Protein AF-A0A7S1WMT3-F1 (afdb_monomer)

Structure (mmCIF, N/CA/C/O backbone):
data_AF-A0A7S1WMT3-F1
#
_entry.id   AF-A0A7S1WMT3-F1
#
loop_
_atom_site.group_PDB
_atom_site.id
_atom_site.type_symbol
_atom_site.label_atom_id
_atom_site.label_alt_id
_atom_site.label_comp_id
_atom_site.label_asym_id
_atom_site.label_entity_id
_atom_site.label_seq_id
_atom_site.pdbx_PDB_ins_code
_atom_site.Cartn_x
_atom_site.Cartn_y
_atom_site.Cartn_z
_atom_site.occupancy
_atom_site.B_iso_or_equiv
_atom_site.auth_seq_id
_atom_site.auth_comp_id
_atom_site.auth_asym_id
_atom_site.auth_atom_id
_atom_site.pdbx_PDB_model_num
ATOM 1 N N . ALA A 1 1 ? 12.844 15.324 2.334 1.00 48.84 1 ALA A N 1
ATOM 2 C CA . ALA A 1 1 ? 12.395 14.690 1.087 1.00 48.84 1 ALA A CA 1
ATOM 3 C C . ALA A 1 1 ? 10.935 15.040 0.929 1.00 48.84 1 ALA A C 1
ATOM 5 O O . ALA A 1 1 ? 10.112 14.554 1.705 1.00 48.84 1 ALA A O 1
ATOM 6 N N . ASP A 1 2 ? 10.661 15.968 0.025 1.00 57.25 2 ASP A N 1
ATOM 7 C CA . ASP A 1 2 ? 9.311 16.337 -0.371 1.00 57.25 2 ASP A CA 1
ATOM 8 C C . ASP A 1 2 ? 8.567 15.085 -0.852 1.00 57.25 2 ASP A C 1
ATOM 10 O O . ASP A 1 2 ? 9.161 14.178 -1.444 1.00 57.25 2 ASP A O 1
ATOM 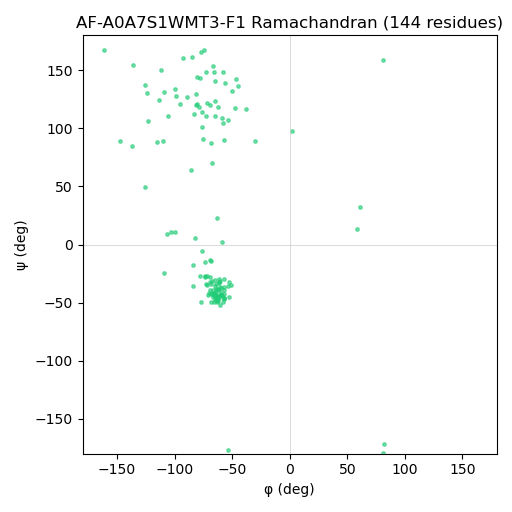14 N N . LYS A 1 3 ? 7.293 14.974 -0.470 1.00 65.31 3 LYS A N 1
ATOM 15 C CA . LYS A 1 3 ? 6.420 13.903 -0.949 1.00 65.31 3 LYS A CA 1
ATOM 16 C C . LYS A 1 3 ? 5.658 14.464 -2.132 1.00 65.31 3 LYS A C 1
ATOM 18 O O . LYS A 1 3 ? 4.947 15.454 -1.960 1.00 65.31 3 LYS A O 1
ATOM 23 N N . GLU A 1 4 ? 5.792 13.841 -3.289 1.00 74.25 4 GLU A N 1
ATOM 24 C CA . GLU A 1 4 ? 4.972 14.204 -4.434 1.00 74.25 4 GLU A CA 1
ATOM 25 C C . GLU A 1 4 ? 3.619 13.505 -4.290 1.00 74.25 4 GLU A C 1
ATOM 27 O O . GLU A 1 4 ? 3.548 12.315 -3.965 1.00 74.25 4 GLU A O 1
ATOM 32 N N . SER A 1 5 ? 2.544 14.281 -4.418 1.00 80.50 5 SER A N 1
ATOM 33 C CA . SER A 1 5 ? 1.178 13.769 -4.321 1.00 80.50 5 SER A CA 1
ATOM 34 C C . SER A 1 5 ? 0.636 13.557 -5.721 1.00 80.50 5 SER A C 1
ATOM 36 O O . SER A 1 5 ? 0.654 14.480 -6.531 1.00 80.50 5 SER A O 1
ATOM 38 N N . PHE A 1 6 ? 0.127 12.365 -5.985 1.00 82.81 6 PHE A N 1
ATOM 39 C CA . PHE A 1 6 ? -0.496 12.016 -7.252 1.00 82.81 6 PHE A CA 1
ATOM 40 C C . PHE A 1 6 ? -1.789 11.240 -7.006 1.00 82.81 6 PHE A C 1
ATOM 42 O O . PHE A 1 6 ? -1.977 10.627 -5.953 1.00 82.81 6 PHE A O 1
ATOM 49 N N . ALA A 1 7 ? -2.704 11.311 -7.968 1.00 86.88 7 ALA A N 1
ATOM 50 C CA . ALA A 1 7 ? -3.928 10.526 -7.957 1.00 86.88 7 ALA A CA 1
ATOM 51 C C . ALA A 1 7 ? -3.661 9.196 -8.660 1.00 86.88 7 ALA A C 1
ATOM 53 O O . ALA A 1 7 ? -3.157 9.195 -9.778 1.00 86.88 7 ALA A O 1
ATOM 54 N N . VAL A 1 8 ? -3.986 8.091 -7.991 1.00 86.94 8 VAL A N 1
ATOM 55 C CA . VAL A 1 8 ? -3.911 6.742 -8.554 1.00 86.94 8 VAL A CA 1
ATOM 56 C C . VAL A 1 8 ? -5.316 6.226 -8.780 1.00 86.94 8 VAL A C 1
ATOM 58 O O . VAL A 1 8 ? -6.142 6.269 -7.865 1.00 86.94 8 VAL A O 1
ATOM 61 N N . ARG A 1 9 ? -5.578 5.692 -9.969 1.00 89.56 9 ARG A N 1
ATOM 62 C CA . ARG A 1 9 ? -6.849 5.038 -10.284 1.00 89.56 9 ARG A CA 1
ATOM 63 C C . ARG A 1 9 ? -6.839 3.597 -9.792 1.00 89.56 9 ARG A C 1
ATOM 65 O O . ARG A 1 9 ? -6.114 2.769 -10.332 1.00 89.56 9 ARG A O 1
ATOM 72 N N . LEU A 1 10 ? -7.654 3.295 -8.790 1.00 87.56 10 LEU A N 1
ATOM 73 C CA . LEU A 1 10 ? -7.767 1.965 -8.189 1.00 87.56 10 LEU A CA 1
ATOM 74 C C . LEU A 1 10 ? -9.125 1.341 -8.490 1.00 87.56 10 LEU A C 1
ATOM 76 O O . LEU A 1 10 ? -10.128 2.043 -8.600 1.00 87.56 10 LEU A O 1
ATOM 80 N N . ALA A 1 11 ? -9.181 0.015 -8.575 1.00 89.12 11 ALA A N 1
ATOM 81 C CA . ALA A 1 11 ? -10.465 -0.677 -8.605 1.00 89.12 11 ALA A CA 1
ATOM 82 C C . ALA A 1 11 ? -11.196 -0.487 -7.255 1.00 89.12 11 ALA A C 1
ATOM 84 O O . ALA A 1 11 ? -10.539 -0.453 -6.210 1.00 89.12 11 ALA A O 1
ATOM 85 N N . PRO A 1 12 ? -12.541 -0.443 -7.218 1.00 89.06 12 PRO A N 1
ATOM 86 C CA . PRO A 1 12 ? -13.302 -0.276 -5.977 1.00 89.06 12 PRO A CA 1
ATOM 87 C C . PRO A 1 12 ? -12.940 -1.296 -4.891 1.00 89.06 12 PRO A C 1
ATOM 89 O O . PRO A 1 12 ? -12.877 -0.962 -3.709 1.00 89.06 12 PRO A O 1
ATOM 92 N N . ALA A 1 13 ? -12.642 -2.539 -5.283 1.00 89.06 13 ALA A N 1
ATOM 93 C CA . ALA A 1 13 ? -12.200 -3.582 -4.360 1.00 89.06 13 ALA A CA 1
ATOM 94 C C . ALA A 1 13 ? -10.823 -3.281 -3.739 1.00 89.06 13 ALA A C 1
ATOM 96 O O . ALA A 1 13 ? -10.654 -3.461 -2.534 1.00 89.06 13 ALA A O 1
ATOM 97 N N . GLU A 1 14 ? -9.874 -2.777 -4.535 1.00 91.38 14 GLU A N 1
ATOM 98 C CA . GLU A 1 14 ? -8.535 -2.369 -4.083 1.00 91.38 14 GLU A CA 1
ATOM 99 C C . GLU A 1 14 ? -8.648 -1.177 -3.114 1.00 91.38 14 GLU A C 1
ATOM 101 O O . GLU A 1 14 ? -8.091 -1.198 -2.015 1.00 91.38 14 GLU A O 1
ATOM 106 N N . ALA A 1 15 ? -9.431 -0.156 -3.483 1.00 90.88 15 ALA A N 1
ATOM 107 C CA . ALA A 1 15 ? -9.652 1.033 -2.661 1.00 90.88 15 ALA A CA 1
ATOM 108 C C . ALA A 1 15 ? -10.365 0.703 -1.339 1.00 90.88 15 ALA A C 1
ATOM 110 O O . ALA A 1 15 ? -9.977 1.206 -0.281 1.00 90.88 15 ALA A O 1
ATOM 111 N N . ARG A 1 16 ? -11.391 -0.160 -1.374 1.00 93.25 16 ARG A N 1
ATOM 112 C CA . ARG A 1 16 ? -12.088 -0.638 -0.172 1.00 93.25 16 ARG A CA 1
ATOM 113 C C . ARG A 1 16 ? -11.145 -1.409 0.745 1.00 93.25 16 ARG A C 1
ATOM 115 O O . ARG A 1 16 ? -11.077 -1.077 1.924 1.00 93.25 16 ARG A O 1
ATOM 122 N N . TRP A 1 17 ? -10.385 -2.361 0.204 1.00 94.12 17 TRP A N 1
ATOM 123 C CA . TRP A 1 17 ? -9.422 -3.131 0.986 1.00 94.12 17 TRP A CA 1
ATOM 124 C C . TRP A 1 17 ? -8.409 -2.211 1.679 1.00 94.12 17 TRP A C 1
ATOM 126 O O . TRP A 1 17 ? -8.227 -2.300 2.888 1.00 94.12 17 TRP A O 1
ATOM 136 N N . LEU A 1 18 ? -7.829 -1.236 0.971 1.00 93.56 18 LEU A N 1
ATOM 137 C CA . LEU A 1 18 ? -6.893 -0.283 1.581 1.00 93.56 18 LEU A CA 1
ATOM 138 C C . LEU A 1 18 ? -7.522 0.552 2.708 1.00 93.56 18 LEU A C 1
ATOM 140 O O . LEU A 1 18 ? -6.836 0.853 3.683 1.00 93.56 18 LEU A O 1
ATOM 144 N N . ARG A 1 19 ? -8.801 0.940 2.594 1.00 93.88 19 ARG A N 1
ATOM 145 C CA . ARG A 1 19 ? -9.525 1.652 3.666 1.00 93.88 19 ARG A CA 1
ATOM 146 C C . ARG A 1 19 ? -9.710 0.767 4.897 1.00 93.88 19 ARG A C 1
ATOM 148 O O . ARG A 1 19 ? -9.489 1.238 6.008 1.00 93.88 19 ARG A O 1
ATOM 155 N N . GLU A 1 20 ? -10.079 -0.497 4.699 1.00 93.06 20 GLU A N 1
ATOM 156 C CA . GLU A 1 20 ? -10.230 -1.480 5.778 1.00 93.06 20 GLU A CA 1
ATOM 157 C C . GLU A 1 20 ? -8.899 -1.710 6.499 1.00 93.06 20 GLU A C 1
ATOM 159 O O . GLU A 1 20 ? -8.847 -1.634 7.723 1.00 93.06 20 GLU A O 1
ATOM 164 N N . GLN A 1 21 ? -7.804 -1.886 5.752 1.00 92.38 21 GLN A N 1
ATOM 165 C CA . GLN A 1 21 ? -6.471 -2.039 6.339 1.00 92.38 21 GLN A CA 1
ATOM 166 C C . GLN A 1 21 ? -5.999 -0.753 7.029 1.00 92.38 21 GLN A C 1
ATOM 168 O O . GLN A 1 21 ? -5.425 -0.804 8.114 1.00 92.38 21 GLN A O 1
ATOM 173 N N . ALA A 1 22 ? -6.274 0.422 6.455 1.00 89.62 22 ALA A N 1
ATOM 174 C CA . ALA A 1 22 ? -5.958 1.686 7.108 1.00 89.62 22 ALA A CA 1
ATOM 175 C C . ALA A 1 22 ? -6.680 1.824 8.455 1.00 89.62 22 ALA A C 1
ATOM 177 O O . ALA A 1 22 ? -6.048 2.198 9.439 1.00 89.62 22 ALA A O 1
ATOM 178 N N . ALA A 1 23 ? -7.964 1.470 8.518 1.00 89.06 23 ALA A N 1
ATOM 179 C CA . ALA A 1 23 ? -8.726 1.486 9.760 1.00 89.06 23 ALA A CA 1
ATOM 180 C C . ALA A 1 23 ? -8.206 0.447 10.768 1.00 89.06 23 ALA A C 1
ATOM 182 O O . ALA A 1 23 ? -7.920 0.805 11.909 1.00 89.06 23 ALA A O 1
ATOM 183 N N . ALA A 1 24 ? -8.018 -0.806 10.338 1.00 87.38 24 ALA A N 1
ATOM 184 C CA . ALA A 1 24 ? -7.579 -1.909 11.197 1.00 87.38 24 ALA A CA 1
ATOM 185 C C . ALA A 1 24 ? -6.193 -1.674 11.821 1.00 87.38 24 ALA A C 1
ATOM 187 O O . ALA A 1 24 ? -5.949 -2.065 12.957 1.00 87.38 24 ALA A O 1
ATOM 188 N N . TYR A 1 25 ? -5.297 -0.995 11.101 1.00 84.62 25 TYR A N 1
ATOM 189 C CA . TYR A 1 25 ? -3.930 -0.714 11.550 1.00 84.62 25 TYR A CA 1
ATOM 190 C C . TYR A 1 25 ? -3.723 0.727 12.046 1.00 84.62 25 TYR A C 1
ATOM 192 O O . TYR A 1 25 ? -2.582 1.157 12.240 1.00 84.62 25 TYR A O 1
ATOM 200 N N . GLY A 1 26 ? -4.802 1.497 12.240 1.00 85.06 26 GLY A N 1
ATOM 201 C CA . GLY A 1 26 ? -4.739 2.867 12.762 1.00 85.06 26 GLY A CA 1
ATOM 202 C C . GLY A 1 26 ? -3.936 3.835 11.883 1.00 85.06 26 GLY A C 1
ATOM 203 O O . GLY A 1 26 ? -3.267 4.742 12.387 1.00 85.06 26 GLY A O 1
ATOM 204 N N . LEU A 1 27 ? -3.946 3.630 10.565 1.00 84.94 27 LEU A N 1
ATOM 205 C CA . LEU A 1 27 ? -3.279 4.501 9.605 1.00 84.94 27 LEU A CA 1
ATOM 206 C C . LEU A 1 27 ? -4.117 5.771 9.363 1.00 84.94 27 LEU A C 1
ATOM 208 O O . LEU A 1 27 ? -5.341 5.702 9.298 1.00 84.94 27 LEU A O 1
ATOM 212 N N . PRO A 1 28 ? -3.475 6.939 9.178 1.00 85.88 28 PRO A N 1
ATOM 213 C CA . PRO A 1 28 ? -4.172 8.216 9.021 1.00 85.88 28 PRO A CA 1
ATOM 214 C C . PRO A 1 28 ? -5.026 8.311 7.752 1.00 85.88 28 PRO A C 1
ATOM 216 O O . PRO A 1 28 ? -6.010 9.045 7.739 1.00 85.88 28 PRO A O 1
ATOM 219 N N . ASP A 1 29 ? -4.635 7.620 6.677 1.00 88.19 29 ASP A N 1
ATOM 220 C CA . ASP A 1 29 ? -5.290 7.703 5.375 1.00 88.19 29 ASP A CA 1
ATOM 221 C C . ASP A 1 29 ? -4.944 6.503 4.472 1.00 88.19 29 ASP A C 1
ATOM 223 O O . ASP A 1 29 ? -4.010 5.735 4.729 1.00 88.19 29 ASP A O 1
ATOM 227 N N . VAL A 1 30 ? -5.698 6.368 3.377 1.00 90.69 30 VAL A N 1
ATOM 228 C CA . VAL A 1 30 ? -5.516 5.328 2.347 1.00 90.69 30 VAL A CA 1
ATOM 229 C C . VAL A 1 30 ? -4.154 5.449 1.658 1.00 90.69 30 VAL A C 1
ATOM 231 O O . VAL A 1 30 ? -3.494 4.443 1.400 1.00 90.69 30 VAL A O 1
ATOM 234 N N . GLY A 1 31 ? -3.679 6.671 1.407 1.00 89.44 31 GLY A N 1
ATOM 235 C CA . GLY A 1 31 ? -2.365 6.911 0.811 1.00 89.44 31 GLY A CA 1
ATOM 236 C C . GLY A 1 31 ? -1.231 6.350 1.673 1.00 89.44 31 GLY A C 1
ATOM 237 O O . GLY A 1 31 ? -0.220 5.867 1.158 1.00 89.44 31 GLY A O 1
ATOM 238 N N . LYS A 1 32 ? -1.402 6.329 2.995 1.00 85.94 32 LYS A N 1
ATOM 239 C CA . LYS A 1 32 ? -0.473 5.691 3.918 1.00 85.94 32 LYS A CA 1
ATOM 240 C C . LYS A 1 32 ? -0.473 4.175 3.778 1.00 85.94 32 LYS A C 1
ATOM 242 O O . LYS A 1 32 ? 0.615 3.601 3.758 1.00 85.94 32 LYS A O 1
ATOM 247 N N . ALA A 1 33 ? -1.642 3.552 3.640 1.00 90.31 33 ALA A N 1
ATOM 248 C CA . ALA A 1 33 ? -1.749 2.119 3.378 1.00 90.31 33 ALA A CA 1
ATOM 249 C C . ALA A 1 33 ? -1.036 1.740 2.067 1.00 90.31 33 ALA A C 1
ATOM 251 O O . ALA A 1 33 ? -0.226 0.812 2.053 1.00 90.31 33 ALA A O 1
ATOM 252 N N . VAL A 1 34 ? -1.208 2.533 1.002 1.00 90.19 34 VAL A N 1
ATOM 253 C CA . VAL A 1 34 ? -0.474 2.341 -0.264 1.00 90.19 34 VAL A CA 1
ATOM 254 C C . VAL A 1 34 ? 1.039 2.414 -0.048 1.00 90.19 34 VAL A C 1
ATOM 256 O O . VAL A 1 34 ? 1.789 1.579 -0.547 1.00 90.19 34 VAL A O 1
ATOM 259 N N . ARG A 1 35 ? 1.526 3.370 0.748 1.00 88.25 35 ARG A N 1
ATOM 260 C CA . ARG A 1 35 ? 2.962 3.472 1.059 1.00 88.25 35 ARG A CA 1
ATOM 261 C C . ARG A 1 35 ? 3.498 2.278 1.839 1.00 88.25 35 ARG A C 1
ATOM 263 O O . ARG A 1 35 ? 4.667 1.942 1.651 1.00 88.25 35 ARG A O 1
ATOM 270 N N . CYS A 1 36 ? 2.693 1.683 2.718 1.00 86.94 36 CYS A N 1
ATOM 271 C CA . CYS A 1 36 ? 3.055 0.442 3.402 1.00 86.94 36 CYS A CA 1
ATOM 272 C C . CYS A 1 36 ? 3.215 -0.689 2.382 1.00 86.94 36 CYS A C 1
ATOM 274 O O . CYS A 1 36 ? 4.255 -1.338 2.383 1.00 86.94 36 CYS A O 1
ATOM 276 N N . CYS A 1 37 ? 2.279 -0.814 1.436 1.00 88.19 37 CYS A N 1
ATOM 277 C CA . CYS A 1 37 ? 2.357 -1.781 0.338 1.00 88.19 37 CYS A CA 1
ATOM 278 C C . CYS A 1 37 ? 3.630 -1.595 -0.507 1.00 88.19 37 CYS A C 1
ATOM 280 O O . CYS A 1 37 ? 4.392 -2.537 -0.712 1.00 88.19 37 CYS A O 1
ATOM 282 N N . VAL A 1 38 ? 3.924 -0.358 -0.930 1.00 86.25 38 VAL A N 1
ATOM 283 C CA . VAL A 1 38 ? 5.142 -0.034 -1.699 1.00 86.25 38 VAL A CA 1
ATOM 284 C C . VAL A 1 38 ? 6.406 -0.373 -0.916 1.00 86.25 38 VAL A C 1
ATOM 286 O O . VAL A 1 38 ? 7.339 -0.954 -1.463 1.00 86.25 38 VAL A O 1
ATOM 289 N N . ASN A 1 39 ? 6.449 -0.042 0.374 1.00 84.81 39 ASN A N 1
ATOM 290 C CA . ASN A 1 39 ? 7.600 -0.360 1.211 1.00 84.81 39 ASN A CA 1
ATOM 291 C C . ASN A 1 39 ? 7.778 -1.863 1.405 1.00 84.81 39 ASN A C 1
ATOM 293 O O . ASN A 1 39 ? 8.908 -2.336 1.331 1.00 84.81 39 ASN A O 1
ATOM 297 N N . PHE A 1 40 ? 6.689 -2.590 1.645 1.00 83.50 40 PHE A N 1
ATOM 298 C CA . PHE A 1 40 ? 6.697 -4.039 1.785 1.00 83.50 40 PHE A CA 1
ATOM 299 C C . PHE A 1 40 ? 7.211 -4.707 0.507 1.00 83.50 40 PHE A C 1
ATOM 301 O O . PHE A 1 40 ? 8.179 -5.465 0.563 1.00 83.50 40 PHE A O 1
ATOM 308 N N . ALA A 1 41 ? 6.637 -4.356 -0.648 1.00 82.56 41 ALA A N 1
ATOM 309 C CA . ALA A 1 41 ? 7.043 -4.895 -1.942 1.00 82.56 41 ALA A CA 1
ATOM 310 C C . ALA A 1 41 ? 8.517 -4.584 -2.253 1.00 82.56 41 ALA A C 1
ATOM 312 O O . ALA A 1 41 ? 9.266 -5.472 -2.658 1.00 82.56 41 ALA A O 1
ATOM 313 N N . ALA A 1 42 ? 8.965 -3.354 -1.981 1.00 78.94 42 ALA A N 1
ATOM 314 C CA . ALA A 1 42 ? 10.362 -2.970 -2.155 1.00 78.94 42 ALA A CA 1
ATOM 315 C C . ALA A 1 42 ? 11.315 -3.724 -1.213 1.00 78.94 42 ALA A C 1
ATOM 317 O O . ALA A 1 42 ? 12.439 -4.034 -1.602 1.00 78.94 42 ALA A O 1
ATOM 318 N N . GLN A 1 43 ? 10.892 -4.017 0.021 1.00 75.69 43 GLN A N 1
ATOM 319 C CA . GLN A 1 43 ? 11.742 -4.635 1.043 1.00 75.69 43 GLN A CA 1
ATOM 320 C C . GLN A 1 43 ? 11.822 -6.149 0.960 1.00 75.69 43 GLN A C 1
ATOM 322 O O . GLN A 1 43 ? 12.885 -6.709 1.223 1.00 75.69 43 GLN A O 1
ATOM 327 N N . ARG A 1 44 ? 10.731 -6.826 0.595 1.00 71.75 44 ARG A N 1
ATOM 328 C CA . ARG A 1 44 ? 10.751 -8.285 0.479 1.00 71.75 44 ARG A CA 1
ATOM 329 C C . ARG A 1 44 ? 11.605 -8.787 -0.676 1.00 71.75 44 ARG A C 1
ATOM 331 O O . ARG A 1 44 ? 11.877 -9.982 -0.735 1.00 71.75 44 ARG A O 1
ATOM 338 N N . GLY A 1 45 ? 11.996 -7.914 -1.607 1.00 58.75 45 GLY A N 1
ATOM 339 C CA . GLY A 1 45 ? 12.643 -8.344 -2.843 1.00 58.75 45 GLY A CA 1
ATOM 340 C C . GLY A 1 45 ? 11.762 -9.303 -3.647 1.00 58.75 45 GLY A C 1
ATOM 341 O O . GLY A 1 45 ? 12.268 -9.944 -4.566 1.00 58.75 45 GLY A O 1
ATOM 342 N N . SER A 1 46 ? 10.465 -9.404 -3.300 1.00 52.34 46 SER A N 1
ATOM 343 C CA . SER A 1 46 ? 9.451 -10.086 -4.090 1.00 52.34 46 SER A CA 1
ATOM 344 C C . SER A 1 46 ? 9.545 -9.469 -5.466 1.00 52.34 46 SER A C 1
ATOM 346 O O . SER A 1 46 ? 9.267 -8.281 -5.626 1.00 52.34 46 SER A O 1
ATOM 348 N N . ALA A 1 47 ? 10.086 -10.256 -6.394 1.00 49.09 47 ALA A N 1
ATOM 349 C CA . ALA A 1 47 ? 10.452 -9.845 -7.732 1.00 49.09 47 ALA A CA 1
ATOM 350 C C . ALA A 1 47 ? 9.403 -8.873 -8.259 1.00 49.09 47 ALA A C 1
ATOM 352 O O . ALA A 1 47 ? 8.236 -9.254 -8.330 1.00 49.09 47 ALA A O 1
ATOM 353 N N . ARG A 1 48 ? 9.842 -7.627 -8.513 1.00 54.16 48 ARG A N 1
ATOM 354 C CA . ARG A 1 48 ? 9.163 -6.573 -9.279 1.00 54.16 48 ARG A CA 1
ATOM 355 C C . ARG A 1 48 ? 7.790 -7.068 -9.741 1.00 54.16 48 ARG A C 1
ATOM 357 O O . ARG A 1 48 ? 7.800 -7.835 -10.709 1.00 54.16 48 ARG A O 1
ATOM 364 N N . PRO A 1 49 ? 6.682 -6.748 -9.033 1.00 54.31 49 PRO A N 1
ATOM 365 C CA . PRO A 1 49 ? 5.391 -7.385 -9.282 1.00 54.31 49 PRO A CA 1
ATOM 366 C C . PRO A 1 49 ? 5.169 -7.359 -10.791 1.00 54.31 49 PRO A C 1
ATOM 368 O O . PRO A 1 49 ? 5.291 -6.274 -11.369 1.00 54.31 49 PRO A O 1
ATOM 371 N N . PRO A 1 50 ? 5.066 -8.539 -11.437 1.00 52.03 50 PRO A N 1
ATOM 372 C CA . PRO A 1 50 ? 5.393 -8.716 -12.846 1.00 52.03 50 PRO A CA 1
ATOM 373 C C . PRO A 1 50 ? 4.528 -7.761 -13.619 1.00 52.03 50 PRO A C 1
ATOM 375 O O . PRO A 1 50 ? 3.345 -8.057 -13.663 1.00 52.03 50 PRO A O 1
ATOM 378 N N . ALA A 1 51 ? 5.105 -6.645 -14.108 1.00 50.28 51 ALA A N 1
ATOM 379 C CA . ALA A 1 51 ? 4.398 -5.431 -14.520 1.00 50.28 51 ALA A CA 1
ATOM 380 C C . ALA A 1 51 ? 3.014 -5.803 -15.018 1.00 50.28 51 ALA A C 1
ATOM 382 O O . ALA A 1 51 ? 2.858 -6.191 -16.181 1.00 50.28 51 ALA A O 1
ATOM 383 N N . LEU A 1 52 ? 2.049 -5.848 -14.091 1.00 51.06 52 LEU A N 1
ATOM 384 C CA . LEU A 1 52 ? 0.751 -6.353 -14.455 1.00 51.06 52 LEU A CA 1
ATOM 385 C C . LEU A 1 52 ? 0.243 -5.153 -15.214 1.00 51.06 52 LEU A C 1
ATOM 387 O O . LEU A 1 52 ? -0.065 -4.120 -14.621 1.00 51.06 52 LEU A O 1
ATOM 391 N N . SER A 1 53 ? 0.289 -5.240 -16.542 1.00 52.19 53 SER A N 1
ATOM 392 C CA . SER A 1 53 ? -0.415 -4.321 -17.415 1.00 52.19 53 SER A CA 1
ATOM 393 C C . SER A 1 53 ? -1.890 -4.618 -17.181 1.00 52.19 53 SER A C 1
ATOM 395 O O . SER A 1 53 ? -2.569 -5.271 -17.968 1.00 52.19 53 SER A O 1
ATOM 397 N N . LEU A 1 54 ? -2.346 -4.249 -15.986 1.00 61.03 54 LEU A N 1
ATOM 398 C CA . LEU A 1 54 ? -3.723 -4.281 -15.593 1.00 61.03 54 LEU A CA 1
ATOM 399 C C . LEU A 1 54 ? -4.304 -3.131 -16.376 1.00 61.03 54 LEU A C 1
ATOM 401 O O . LEU A 1 54 ? -4.000 -1.971 -16.099 1.00 61.03 54 LEU A O 1
ATOM 405 N N . ALA A 1 55 ? -5.132 -3.457 -17.363 1.00 62.06 55 ALA A N 1
ATOM 406 C CA . ALA A 1 55 ? -6.004 -2.460 -17.948 1.00 62.06 55 ALA A CA 1
ATOM 407 C C . ALA A 1 55 ?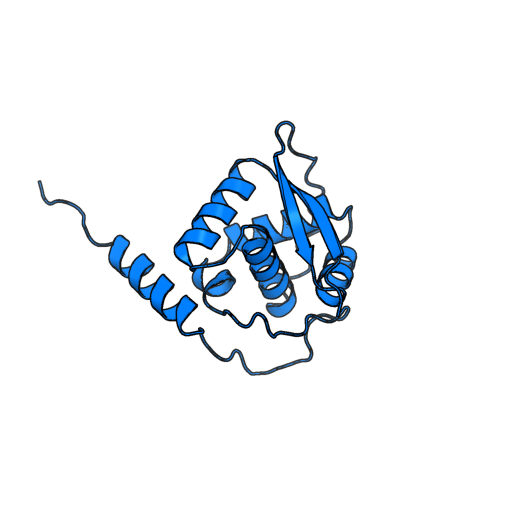 -6.643 -1.657 -16.804 1.00 62.06 55 ALA A C 1
ATOM 409 O O . ALA A 1 55 ? -7.002 -2.224 -15.758 1.00 62.06 55 ALA A O 1
ATOM 410 N N . ALA A 1 56 ? -6.701 -0.333 -16.963 1.00 62.72 56 ALA A N 1
ATOM 411 C CA . ALA A 1 56 ? -7.405 0.517 -16.015 1.00 62.72 56 ALA A CA 1
ATOM 412 C C . ALA A 1 56 ? -8.806 -0.084 -15.794 1.00 62.72 56 ALA A C 1
ATOM 414 O O . ALA A 1 56 ? -9.439 -0.489 -16.774 1.00 62.72 56 ALA A O 1
ATOM 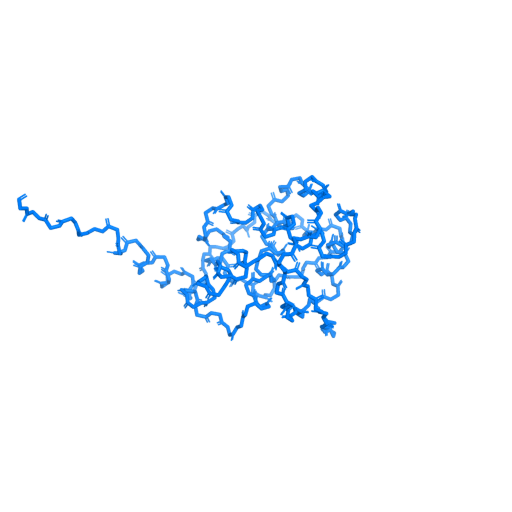415 N N . PRO A 1 57 ? -9.263 -0.229 -14.540 1.00 67.88 57 PRO A N 1
ATOM 416 C CA . PRO A 1 57 ? -10.557 -0.839 -14.303 1.00 67.88 57 PRO A CA 1
ATOM 417 C C . PRO A 1 57 ? -11.632 0.078 -14.903 1.00 67.88 57 PRO A C 1
ATOM 419 O O . PRO A 1 57 ? -11.498 1.303 -14.841 1.00 67.88 57 PRO A O 1
ATOM 422 N N . GLU A 1 58 ? -12.662 -0.505 -15.529 1.00 71.56 58 GLU A N 1
ATOM 423 C CA . GLU A 1 58 ? -13.740 0.279 -16.161 1.00 71.56 58 GLU A CA 1
ATOM 424 C C . GLU A 1 58 ? -14.408 1.215 -15.148 1.00 71.56 58 GLU A C 1
ATOM 426 O O . GLU A 1 58 ? -14.695 2.373 -15.448 1.00 71.56 58 GLU A O 1
ATOM 431 N N . GLU A 1 59 ? -14.546 0.734 -13.913 1.00 79.69 59 GLU A N 1
ATOM 432 C CA . GLU A 1 59 ? -14.907 1.525 -12.747 1.00 79.69 59 GLU A CA 1
ATOM 433 C C . GLU A 1 59 ? -13.653 1.704 -11.891 1.00 79.69 59 GLU A C 1
ATOM 435 O O . GLU A 1 59 ? -13.132 0.741 -11.327 1.00 79.69 59 GLU A O 1
ATOM 440 N N . ALA A 1 60 ? -13.135 2.931 -11.831 1.00 83.19 60 ALA A N 1
ATOM 441 C CA . ALA A 1 60 ? -11.951 3.271 -11.055 1.00 83.19 60 ALA A CA 1
ATOM 442 C C . ALA A 1 60 ? -12.249 4.428 -10.101 1.00 83.19 60 ALA A C 1
ATOM 444 O O . ALA A 1 60 ? -12.868 5.417 -10.494 1.00 83.19 60 ALA A O 1
ATOM 445 N N . GLU A 1 61 ? -11.757 4.323 -8.873 1.00 87.19 61 GLU A N 1
ATOM 446 C CA . GLU A 1 61 ? -11.760 5.400 -7.890 1.00 87.19 61 GLU A CA 1
ATOM 447 C C . GLU A 1 61 ? -10.382 6.065 -7.856 1.00 87.19 61 GLU A C 1
ATOM 449 O O . GLU A 1 61 ? -9.354 5.387 -7.805 1.00 87.19 61 GLU A O 1
ATOM 454 N N . GLU A 1 62 ? -10.348 7.397 -7.864 1.00 87.94 62 GLU A N 1
ATOM 455 C CA . GLU A 1 62 ? -9.106 8.146 -7.684 1.00 87.94 62 GLU A CA 1
ATOM 456 C C . GLU A 1 62 ? -8.751 8.236 -6.201 1.00 87.94 62 GLU A C 1
ATOM 458 O O . GLU A 1 62 ? -9.501 8.770 -5.379 1.00 87.94 62 GLU A O 1
ATOM 463 N N . VAL A 1 63 ? -7.572 7.727 -5.858 1.00 86.56 63 VAL A N 1
ATOM 464 C CA . VAL A 1 63 ? -7.018 7.791 -4.511 1.00 86.56 63 VAL A CA 1
ATOM 465 C C . VAL A 1 63 ? -5.779 8.671 -4.526 1.00 86.56 63 VAL A C 1
ATOM 467 O O . VAL A 1 63 ? -4.831 8.423 -5.266 1.00 86.56 63 VAL A O 1
ATOM 470 N N . ALA A 1 64 ? -5.771 9.698 -3.676 1.00 87.56 64 ALA A N 1
ATOM 471 C CA . ALA A 1 64 ? -4.599 10.539 -3.482 1.00 87.56 64 ALA A CA 1
ATOM 472 C C . ALA A 1 64 ? -3.516 9.771 -2.708 1.00 87.56 64 ALA A C 1
ATOM 474 O O . ALA A 1 64 ? -3.732 9.325 -1.577 1.00 87.56 64 ALA A O 1
ATOM 475 N N . VAL A 1 65 ? -2.335 9.645 -3.308 1.00 85.38 65 VAL A N 1
ATOM 476 C CA . VAL A 1 65 ? -1.175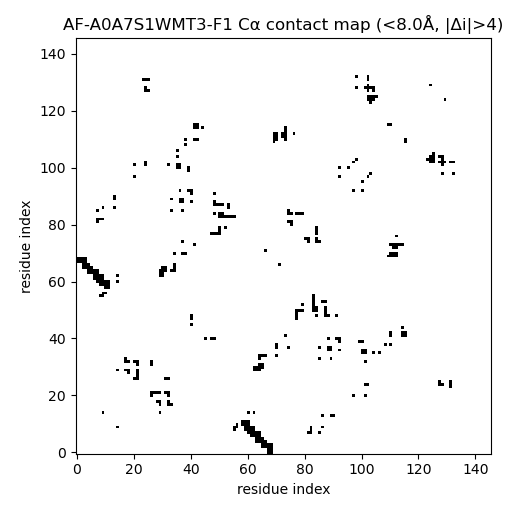 8.969 -2.727 1.00 85.38 65 VAL A CA 1
ATOM 477 C C . VAL A 1 65 ? 0.005 9.932 -2.712 1.00 85.38 65 VAL A C 1
ATOM 479 O O . VAL A 1 65 ? 0.336 10.545 -3.720 1.00 85.38 65 VAL A O 1
ATOM 482 N N . ALA A 1 66 ? 0.660 10.058 -1.557 1.00 85.56 66 ALA A N 1
ATOM 483 C CA . ALA A 1 66 ?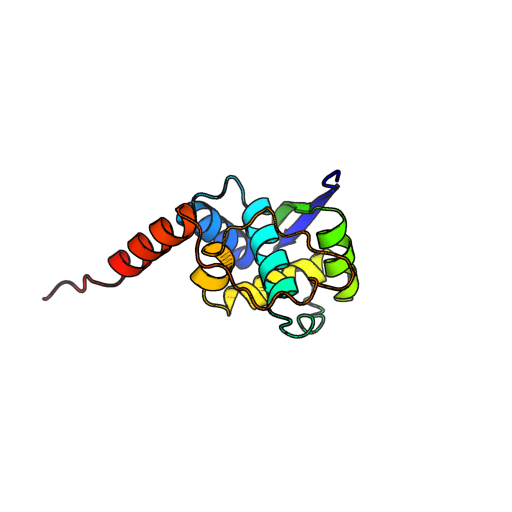 1.840 10.905 -1.388 1.00 85.56 66 ALA A CA 1
ATOM 484 C C . ALA A 1 66 ? 3.096 10.051 -1.178 1.00 85.56 66 ALA A C 1
ATOM 486 O O . ALA A 1 66 ? 3.446 9.721 -0.037 1.00 85.56 66 ALA A O 1
ATOM 487 N N . LEU A 1 67 ? 3.781 9.674 -2.259 1.00 80.31 67 LEU A N 1
ATOM 488 C CA . LEU A 1 67 ? 5.024 8.906 -2.160 1.00 80.31 67 LEU A CA 1
ATOM 489 C C . LEU A 1 67 ? 6.214 9.817 -1.846 1.00 80.31 67 LEU A C 1
ATOM 491 O O . LEU A 1 67 ? 6.305 10.952 -2.299 1.00 80.31 67 LEU A O 1
ATOM 495 N N . ALA A 1 68 ? 7.156 9.311 -1.049 1.00 80.75 68 ALA A N 1
ATOM 496 C CA . ALA A 1 68 ? 8.472 9.936 -0.950 1.00 80.75 68 ALA A CA 1
ATOM 497 C C . ALA A 1 68 ? 9.263 9.668 -2.242 1.00 80.75 68 ALA A C 1
ATOM 499 O O . ALA A 1 68 ? 9.125 8.585 -2.806 1.00 80.75 68 ALA A O 1
ATOM 500 N N . GLY A 1 69 ? 10.141 10.587 -2.660 1.00 76.88 69 GLY A N 1
ATOM 501 C CA . GLY A 1 69 ? 10.839 10.483 -3.955 1.00 76.88 69 GLY A CA 1
ATOM 502 C C . GLY A 1 69 ? 11.541 9.141 -4.224 1.00 76.88 69 GLY A C 1
ATOM 503 O O . GLY A 1 69 ? 11.498 8.637 -5.338 1.00 76.88 69 GLY A O 1
ATOM 504 N N . GLY A 1 70 ? 12.107 8.486 -3.204 1.00 77.56 70 GLY A N 1
ATOM 505 C CA . GLY A 1 70 ? 12.702 7.154 -3.378 1.00 77.56 70 GLY A CA 1
ATOM 506 C C . GLY A 1 70 ? 11.688 6.008 -3.553 1.00 77.56 70 GLY A C 1
ATOM 507 O O . GLY A 1 70 ? 11.981 5.030 -4.233 1.00 77.56 70 GLY A O 1
ATOM 508 N N . GLN A 1 71 ? 10.475 6.144 -3.005 1.00 79.06 71 GLN A N 1
ATOM 509 C CA . GLN A 1 71 ? 9.365 5.211 -3.247 1.00 79.06 71 GLN A CA 1
ATOM 510 C C . GLN A 1 71 ? 8.844 5.366 -4.678 1.00 79.06 71 GLN A C 1
ATOM 512 O O . GLN A 1 71 ? 8.620 4.377 -5.362 1.00 79.06 71 GLN A O 1
ATOM 517 N N . GLU A 1 72 ? 8.684 6.606 -5.135 1.00 81.06 72 GLU A N 1
ATOM 518 C CA . GLU A 1 72 ? 8.248 6.908 -6.497 1.00 81.06 72 GLU A CA 1
ATOM 519 C C . GLU A 1 72 ? 9.258 6.407 -7.538 1.00 81.06 72 GLU A C 1
ATOM 521 O O . GLU A 1 72 ? 8.875 5.724 -8.487 1.00 81.06 72 GLU A O 1
ATOM 526 N N . ALA A 1 73 ? 10.550 6.680 -7.326 1.00 80.69 73 ALA A N 1
ATOM 527 C CA . ALA A 1 73 ? 11.621 6.184 -8.182 1.00 80.69 73 ALA A CA 1
ATOM 528 C C . ALA A 1 73 ? 11.593 4.651 -8.274 1.00 80.69 73 ALA A C 1
ATOM 530 O O . ALA A 1 73 ? 11.617 4.104 -9.374 1.00 80.69 73 ALA A O 1
ATOM 531 N N . TRP A 1 74 ? 11.437 3.956 -7.140 1.00 83.50 74 TRP A N 1
ATOM 532 C CA . TRP A 1 74 ? 11.315 2.498 -7.116 1.00 83.50 74 TRP A CA 1
ATOM 533 C C . TRP A 1 74 ? 10.069 1.995 -7.862 1.00 83.50 74 TRP A C 1
ATOM 535 O O . TRP A 1 74 ? 10.174 1.081 -8.679 1.00 83.50 74 TRP A O 1
ATOM 545 N N . VAL A 1 75 ? 8.899 2.611 -7.663 1.00 81.38 75 VAL A N 1
ATOM 546 C CA . VAL A 1 75 ? 7.668 2.227 -8.380 1.00 81.38 75 VAL A CA 1
ATOM 547 C C . VAL A 1 75 ? 7.838 2.410 -9.892 1.00 81.38 75 VAL A C 1
ATOM 549 O O . VAL A 1 75 ? 7.453 1.532 -10.658 1.00 81.38 75 VAL A O 1
ATOM 552 N N . LYS A 1 76 ? 8.504 3.481 -10.341 1.00 80.50 76 LYS A N 1
ATOM 553 C CA . LYS A 1 76 ? 8.839 3.692 -11.762 1.00 80.50 76 LYS A CA 1
ATOM 554 C C . LYS A 1 76 ? 9.754 2.600 -12.323 1.00 80.50 76 LYS A C 1
ATOM 556 O O . LYS A 1 76 ? 9.638 2.252 -13.499 1.00 80.50 76 LYS A O 1
ATOM 561 N N . THR A 1 77 ? 10.610 1.989 -11.497 1.00 79.31 77 THR A N 1
ATOM 562 C CA . THR A 1 77 ? 11.388 0.813 -11.922 1.00 79.31 77 THR A CA 1
ATOM 563 C C . THR A 1 77 ? 10.532 -0.430 -12.134 1.00 79.31 77 THR A C 1
ATOM 565 O O . THR A 1 77 ? 11.019 -1.361 -12.764 1.00 79.31 77 THR A O 1
ATOM 568 N N . CYS A 1 78 ? 9.270 -0.468 -11.682 1.00 72.88 78 CYS A N 1
ATOM 569 C CA . CYS A 1 78 ? 8.392 -1.625 -11.862 1.00 72.88 78 CYS A CA 1
ATOM 570 C C . CYS A 1 78 ? 7.877 -1.779 -13.303 1.00 72.88 78 CYS A C 1
ATOM 572 O O . CYS A 1 78 ? 7.561 -2.896 -13.705 1.00 72.88 78 CYS A O 1
ATOM 574 N N . GLY A 1 79 ? 7.994 -0.748 -14.150 1.00 67.56 79 GLY A N 1
ATOM 575 C CA . GLY A 1 79 ? 7.529 -0.755 -15.546 1.00 67.56 79 GLY A CA 1
ATOM 576 C C . GLY A 1 79 ? 6.026 -0.476 -15.675 1.00 67.56 79 GLY A C 1
ATOM 577 O O . GLY A 1 79 ? 5.281 -0.663 -14.720 1.00 67.56 79 GLY A O 1
ATOM 578 N N . GLY A 1 80 ? 5.591 -0.031 -16.859 1.00 74.19 80 GLY A N 1
ATOM 579 C CA . GLY A 1 80 ? 4.232 0.486 -17.073 1.00 74.19 80 GLY A CA 1
ATOM 580 C C . GLY A 1 80 ? 4.075 1.949 -16.641 1.00 74.19 80 GLY A C 1
ATOM 581 O O . GLY A 1 80 ? 5.061 2.633 -16.360 1.00 74.19 80 GLY A O 1
ATOM 582 N N . ASP A 1 81 ? 2.837 2.441 -16.633 1.00 82.94 81 ASP A N 1
ATOM 583 C CA . ASP A 1 81 ? 2.483 3.720 -16.017 1.00 82.94 81 ASP A CA 1
ATOM 584 C C . ASP A 1 81 ? 2.400 3.598 -14.483 1.00 82.94 81 ASP A C 1
ATOM 586 O O . ASP A 1 81 ? 2.380 2.500 -13.919 1.00 82.94 81 ASP A O 1
ATOM 590 N N . LEU A 1 82 ? 2.376 4.746 -13.802 1.00 82.56 82 LEU A N 1
ATOM 591 C CA . LEU A 1 82 ? 2.376 4.812 -12.341 1.00 82.56 82 LEU A CA 1
ATOM 592 C C . LEU A 1 82 ? 1.162 4.104 -11.723 1.00 82.56 82 LEU A C 1
ATOM 594 O O . LEU A 1 82 ? 1.324 3.439 -10.699 1.00 82.56 82 LEU A O 1
ATOM 598 N N . ASP A 1 83 ? -0.015 4.190 -12.348 1.00 85.94 83 ASP A N 1
ATOM 599 C CA . ASP A 1 83 ? -1.232 3.572 -11.823 1.00 85.94 83 ASP A CA 1
ATOM 600 C C . ASP A 1 83 ? -1.127 2.054 -11.895 1.00 85.94 83 ASP A C 1
ATOM 602 O O . ASP A 1 83 ? -1.319 1.369 -10.891 1.00 85.94 83 ASP A O 1
ATOM 606 N N . SER A 1 84 ? -0.736 1.525 -13.054 1.00 82.88 84 SER A N 1
ATOM 607 C CA . SER A 1 84 ? -0.506 0.090 -13.243 1.00 82.88 84 SER A CA 1
ATOM 608 C C . SER A 1 84 ? 0.534 -0.456 -12.258 1.00 82.88 84 SER A C 1
ATOM 610 O O . SER A 1 84 ? 0.330 -1.513 -11.655 1.00 82.88 84 SER A O 1
ATOM 612 N N . ALA A 1 85 ? 1.627 0.280 -12.036 1.00 85.25 85 ALA A N 1
ATOM 613 C CA . ALA A 1 85 ? 2.676 -0.119 -11.104 1.00 85.25 85 ALA A CA 1
ATOM 614 C C . ALA A 1 85 ? 2.190 -0.126 -9.642 1.00 85.25 85 ALA A C 1
ATOM 616 O O . ALA A 1 85 ? 2.432 -1.092 -8.914 1.00 85.25 85 ALA A O 1
ATOM 617 N N . VAL A 1 86 ? 1.466 0.913 -9.207 1.00 87.25 86 VAL A N 1
ATOM 618 C CA . VAL A 1 86 ? 0.899 0.982 -7.850 1.00 87.25 86 VAL A CA 1
ATOM 619 C C . VAL A 1 86 ? -0.159 -0.102 -7.638 1.00 87.25 86 VAL A C 1
ATOM 621 O O . VAL A 1 86 ? -0.156 -0.757 -6.597 1.00 87.25 86 VAL A O 1
ATOM 624 N N . ARG A 1 87 ? -1.022 -0.355 -8.625 1.00 87.19 87 ARG A N 1
ATOM 625 C CA . ARG A 1 87 ? -2.020 -1.430 -8.555 1.00 87.19 87 ARG A CA 1
ATOM 626 C C . ARG A 1 87 ? -1.378 -2.804 -8.459 1.00 87.19 87 ARG A C 1
ATOM 628 O O . ARG A 1 87 ? -1.773 -3.589 -7.606 1.00 87.19 87 ARG A O 1
ATOM 635 N N . GLY A 1 88 ? -0.350 -3.079 -9.263 1.00 85.44 88 GLY A N 1
ATOM 636 C CA . GLY A 1 88 ? 0.401 -4.334 -9.178 1.00 85.44 88 GLY A CA 1
ATOM 637 C C . GLY A 1 88 ? 1.003 -4.563 -7.788 1.00 85.44 88 GLY A C 1
ATOM 638 O O . GLY A 1 88 ? 0.950 -5.673 -7.263 1.00 85.44 88 GLY A O 1
ATOM 639 N N . VAL A 1 89 ? 1.507 -3.501 -7.154 1.00 87.06 89 VAL A N 1
ATOM 640 C CA . VAL A 1 89 ? 1.981 -3.542 -5.762 1.00 87.06 89 VAL A CA 1
ATOM 641 C C . VAL A 1 89 ? 0.842 -3.832 -4.782 1.00 87.06 89 VAL A C 1
ATOM 643 O O . VAL A 1 89 ? 1.020 -4.651 -3.883 1.00 87.06 89 VAL A O 1
ATOM 646 N N . ILE A 1 90 ? -0.314 -3.181 -4.934 1.00 89.50 90 ILE A N 1
ATOM 647 C CA . ILE A 1 90 ? -1.474 -3.387 -4.055 1.00 89.50 90 ILE A CA 1
ATOM 648 C C . ILE A 1 90 ? -1.980 -4.824 -4.165 1.00 89.50 90 ILE A C 1
ATOM 650 O O . ILE A 1 90 ? -2.137 -5.474 -3.138 1.00 89.50 90 ILE A O 1
ATOM 654 N N . VAL A 1 91 ? -2.160 -5.343 -5.381 1.00 87.56 91 VAL A N 1
ATOM 655 C CA . VAL A 1 91 ? -2.598 -6.728 -5.617 1.00 87.56 91 VAL A CA 1
ATOM 656 C C . VAL A 1 91 ? -1.636 -7.719 -4.962 1.00 87.56 91 VAL A C 1
ATOM 658 O O . VAL A 1 91 ? -2.073 -8.590 -4.218 1.00 87.56 91 VAL A O 1
ATOM 661 N N . ALA A 1 92 ? -0.324 -7.530 -5.129 1.00 84.94 92 ALA A N 1
ATOM 662 C CA . ALA A 1 92 ? 0.667 -8.374 -4.461 1.00 84.94 92 ALA A CA 1
ATOM 663 C C . ALA A 1 92 ? 0.583 -8.295 -2.923 1.00 84.94 92 ALA A C 1
ATOM 665 O O . ALA A 1 92 ? 0.852 -9.275 -2.233 1.00 84.94 92 ALA A O 1
ATOM 666 N N . CYS A 1 93 ? 0.205 -7.141 -2.368 1.00 88.12 93 CYS A N 1
ATOM 667 C CA . CYS A 1 93 ? 0.005 -6.981 -0.927 1.00 88.12 93 CYS A CA 1
ATOM 668 C C . CYS A 1 93 ? -1.322 -7.569 -0.434 1.00 88.12 93 CYS A C 1
ATOM 670 O O . CYS A 1 93 ? -1.393 -7.971 0.721 1.00 88.12 93 CYS A O 1
ATOM 672 N N . MET A 1 94 ? -2.348 -7.648 -1.286 1.00 89.44 94 MET A N 1
ATOM 673 C CA . MET A 1 94 ? -3.608 -8.337 -0.982 1.00 89.44 94 MET A CA 1
ATOM 674 C C . MET A 1 94 ? -3.434 -9.858 -0.897 1.00 89.44 94 MET A C 1
ATOM 676 O O . MET A 1 94 ? -4.194 -10.517 -0.196 1.00 89.44 94 MET A O 1
ATOM 680 N N . GLU A 1 95 ? -2.450 -10.413 -1.608 1.00 86.31 95 GLU A N 1
ATOM 681 C CA . GLU A 1 95 ? -2.083 -11.835 -1.545 1.00 86.31 95 GLU A CA 1
ATOM 682 C C . GLU A 1 95 ? -1.138 -12.162 -0.378 1.00 86.31 95 GLU A C 1
ATOM 684 O O . GLU A 1 95 ? -0.982 -13.326 -0.006 1.00 86.31 95 GLU A O 1
ATOM 689 N N . ALA A 1 96 ? -0.488 -11.145 0.191 1.00 84.19 96 ALA A N 1
ATOM 690 C CA . ALA A 1 96 ? 0.384 -11.286 1.345 1.00 84.19 96 ALA A CA 1
ATOM 691 C C . ALA A 1 96 ? -0.409 -11.236 2.657 1.00 84.19 96 ALA A C 1
ATOM 693 O O . ALA A 1 96 ? -1.531 -10.734 2.726 1.00 84.19 96 ALA A O 1
ATOM 694 N N . ASP A 1 97 ? 0.207 -11.723 3.731 1.00 84.88 97 ASP A N 1
ATOM 695 C CA . ASP A 1 97 ? -0.356 -11.572 5.064 1.00 84.88 97 ASP A CA 1
ATOM 696 C C . ASP A 1 97 ? -0.383 -10.078 5.447 1.00 84.88 97 ASP A C 1
ATOM 698 O O . ASP A 1 97 ? 0.647 -9.392 5.435 1.00 84.88 97 ASP A O 1
ATOM 702 N N . ALA A 1 98 ? -1.571 -9.560 5.778 1.00 85.19 98 ALA A N 1
ATOM 703 C CA . ALA A 1 98 ? -1.771 -8.152 6.120 1.00 85.19 98 ALA A CA 1
ATOM 704 C C . ALA A 1 98 ? -0.881 -7.706 7.291 1.00 85.19 98 ALA A C 1
ATOM 706 O O . ALA A 1 98 ? -0.427 -6.560 7.332 1.00 85.19 98 ALA A O 1
ATOM 707 N N . GLN A 1 99 ? -0.548 -8.615 8.206 1.00 81.69 99 GLN A N 1
ATOM 708 C CA . GLN A 1 99 ? 0.358 -8.346 9.309 1.00 81.69 99 GLN A CA 1
ATOM 709 C C . GLN A 1 99 ? 1.794 -8.118 8.844 1.00 81.69 99 GLN A C 1
ATOM 711 O O . GLN A 1 99 ? 2.508 -7.293 9.418 1.00 81.69 99 GLN A O 1
ATOM 716 N N . GLU A 1 100 ? 2.228 -8.800 7.792 1.00 80.94 100 GLU A N 1
ATOM 717 C CA . GLU A 1 100 ? 3.547 -8.583 7.203 1.00 80.94 100 GLU A CA 1
ATOM 718 C C . GLU A 1 100 ? 3.609 -7.258 6.431 1.00 80.94 100 GLU A C 1
ATOM 720 O O . GLU A 1 100 ? 4.639 -6.581 6.458 1.00 80.94 100 GLU A O 1
ATOM 725 N N . VAL A 1 101 ? 2.504 -6.857 5.791 1.00 83.81 101 VAL A N 1
ATOM 726 C CA . VAL A 1 101 ? 2.405 -5.609 5.015 1.00 83.81 101 VAL A CA 1
ATOM 727 C C . VAL A 1 101 ? 2.250 -4.378 5.917 1.00 83.81 101 VAL A C 1
ATOM 729 O O . VAL A 1 101 ? 2.958 -3.381 5.748 1.00 83.81 101 VAL A O 1
ATOM 732 N N . PHE A 1 102 ? 1.316 -4.424 6.869 1.00 83.88 102 PHE A N 1
ATOM 733 C CA . PHE A 1 102 ? 0.885 -3.273 7.671 1.00 83.88 102 PHE A CA 1
ATOM 734 C C . PHE A 1 102 ? 1.345 -3.338 9.125 1.00 83.88 102 PHE A C 1
ATOM 736 O O . PHE A 1 102 ? 1.502 -2.297 9.762 1.00 83.88 102 PHE A O 1
ATOM 743 N N . GLY A 1 103 ? 1.617 -4.530 9.655 1.00 72.44 103 GLY A N 1
ATOM 744 C CA . GLY A 1 103 ? 2.076 -4.698 11.030 1.00 72.44 103 GLY A CA 1
ATOM 745 C C . GLY A 1 103 ? 3.520 -4.240 11.261 1.00 72.44 103 GLY A C 1
ATOM 746 O O . GLY A 1 103 ? 3.891 -3.807 12.357 1.00 72.44 103 GLY A O 1
ATOM 747 N N . VAL A 1 104 ? 4.360 -4.273 10.226 1.00 62.97 104 VAL A N 1
ATOM 748 C CA . VAL A 1 104 ? 5.749 -3.797 10.289 1.00 62.97 104 VAL A CA 1
ATOM 749 C C . VAL A 1 104 ? 5.783 -2.286 10.020 1.00 62.97 104 VAL A C 1
ATOM 751 O O . VAL A 1 104 ? 6.337 -1.812 9.028 1.00 62.97 104 VAL A O 1
ATOM 754 N N . VAL A 1 105 ? 5.177 -1.464 10.888 1.00 53.16 105 VAL A N 1
ATOM 755 C CA . VAL A 1 105 ? 5.236 -0.005 10.692 1.00 53.16 105 VAL A CA 1
ATOM 756 C C . VAL A 1 105 ? 6.619 0.520 11.072 1.00 53.16 105 VAL A C 1
ATOM 758 O O . VAL A 1 105 ? 6.870 0.994 12.180 1.00 53.16 105 VAL A O 1
ATOM 761 N N . ARG A 1 106 ? 7.516 0.575 10.090 1.00 53.12 106 ARG A N 1
ATOM 762 C CA . ARG A 1 106 ? 8.533 1.626 10.040 1.00 53.12 106 ARG A CA 1
ATOM 763 C C . ARG A 1 106 ? 8.307 2.479 8.812 1.00 53.12 106 ARG A C 1
ATOM 765 O O . ARG A 1 106 ? 8.969 2.364 7.796 1.00 53.12 106 ARG A O 1
ATOM 772 N N . CYS A 1 107 ? 7.479 3.502 8.991 1.00 51.41 107 CYS A N 1
ATOM 773 C CA . CYS A 1 107 ? 7.377 4.655 8.090 1.00 51.41 107 CYS A CA 1
ATOM 774 C C . CYS A 1 107 ? 8.697 5.438 7.905 1.00 51.41 107 CYS A C 1
ATOM 776 O O . CYS A 1 107 ? 8.703 6.479 7.249 1.00 51.41 107 CYS A O 1
ATOM 778 N N . LYS A 1 108 ? 9.780 4.962 8.531 1.00 50.69 108 LYS A N 1
ATOM 779 C CA . LYS A 1 108 ? 11.143 5.488 8.532 1.00 50.69 108 LYS A CA 1
ATOM 780 C C . LYS A 1 108 ? 12.109 4.647 7.683 1.00 50.69 108 LYS A C 1
ATOM 782 O O . LYS A 1 108 ? 13.313 4.862 7.772 1.00 50.69 108 LYS A O 1
ATOM 787 N N . THR A 1 109 ? 11.631 3.682 6.899 1.00 53.56 109 THR A N 1
ATOM 788 C CA . THR A 1 109 ? 12.480 2.986 5.926 1.00 53.56 109 THR A CA 1
ATOM 789 C C . THR A 1 109 ? 12.708 3.897 4.721 1.00 53.56 109 THR A C 1
ATOM 791 O O . THR A 1 109 ? 11.766 4.255 4.012 1.00 53.56 109 THR A O 1
ATOM 794 N N . ASN A 1 110 ? 13.961 4.315 4.523 1.00 52.22 110 ASN A N 1
ATOM 795 C CA . ASN A 1 110 ? 14.417 4.993 3.312 1.00 52.22 110 ASN A CA 1
ATOM 796 C C . ASN A 1 110 ? 14.384 3.987 2.157 1.00 52.22 110 ASN A C 1
ATOM 798 O O . ASN A 1 110 ? 15.372 3.307 1.895 1.00 52.22 110 ASN A O 1
ATOM 802 N N . THR A 1 111 ? 13.239 3.865 1.492 1.00 52.59 111 THR A N 1
ATOM 803 C CA . THR A 1 111 ? 13.160 3.181 0.199 1.00 52.59 111 THR A CA 1
ATOM 804 C C . THR A 1 111 ? 13.988 3.992 -0.792 1.00 52.59 111 THR A C 1
ATOM 806 O O . THR A 1 111 ? 13.638 5.135 -1.080 1.00 52.59 111 THR A O 1
ATOM 809 N N . SER A 1 112 ? 15.120 3.447 -1.236 1.00 55.03 112 SER A N 1
ATOM 810 C CA . SER A 1 112 ? 15.953 4.013 -2.300 1.00 55.03 112 SER A CA 1
ATOM 811 C C . SER A 1 112 ? 15.581 3.428 -3.661 1.00 55.03 112 SER A C 1
ATOM 813 O O . SER A 1 112 ? 15.007 2.345 -3.743 1.00 55.03 112 SER A O 1
ATOM 815 N N . GLU A 1 113 ? 15.968 4.125 -4.730 1.00 47.69 113 GLU A N 1
ATOM 816 C CA . GLU A 1 113 ? 15.765 3.710 -6.127 1.00 47.69 113 GLU A CA 1
ATOM 817 C C . GLU A 1 113 ? 16.291 2.291 -6.424 1.00 47.69 113 GLU A C 1
ATOM 819 O O . GLU A 1 113 ? 15.686 1.555 -7.194 1.00 47.69 113 GLU A O 1
ATOM 824 N N . ALA A 1 114 ? 17.363 1.864 -5.748 1.00 49.16 114 ALA A N 1
ATOM 825 C CA . ALA A 1 114 ? 17.963 0.535 -5.889 1.00 49.16 114 ALA A CA 1
ATOM 826 C C . ALA A 1 114 ? 17.268 -0.588 -5.077 1.00 49.16 114 ALA A C 1
ATOM 828 O O . ALA A 1 114 ? 17.783 -1.702 -5.021 1.00 49.16 114 ALA A O 1
ATOM 829 N N . GLY A 1 115 ? 16.135 -0.316 -4.416 1.00 53.22 115 GLY A N 1
ATOM 830 C CA . GLY A 1 115 ? 15.635 -1.155 -3.316 1.00 53.22 115 GLY A CA 1
ATOM 831 C C . GLY A 1 115 ? 16.356 -0.829 -1.998 1.00 53.22 115 GLY A C 1
ATOM 832 O O . GLY A 1 115 ? 17.165 0.107 -1.966 1.00 53.22 115 GLY A O 1
ATOM 833 N N . PRO A 1 116 ? 16.049 -1.502 -0.874 1.00 49.88 116 PRO A N 1
ATOM 834 C CA . PRO A 1 116 ? 16.714 -1.211 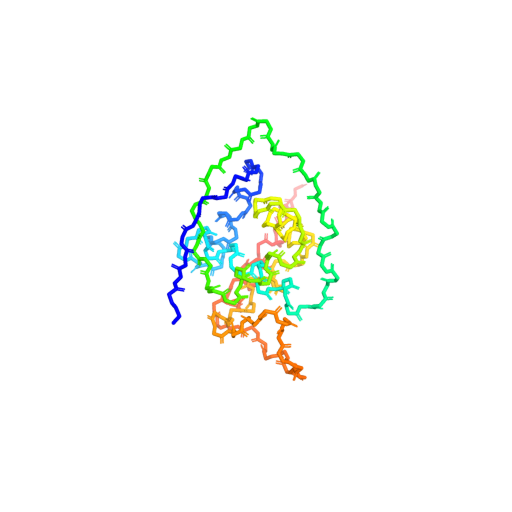0.394 1.00 49.88 116 PRO A CA 1
ATOM 835 C C . PRO A 1 116 ? 18.210 -1.582 0.338 1.00 49.88 116 PRO A C 1
ATOM 837 O O . PRO A 1 116 ? 18.588 -2.508 -0.382 1.00 49.88 116 PRO A O 1
ATOM 840 N N . PRO A 1 117 ? 19.078 -0.933 1.139 1.00 45.41 117 PRO A N 1
ATOM 841 C CA . PRO A 1 117 ? 20.383 -1.511 1.445 1.00 45.41 117 PRO A CA 1
ATOM 842 C C . PRO A 1 117 ? 20.186 -2.898 2.088 1.00 45.41 117 PRO A C 1
ATOM 844 O O . PRO A 1 117 ? 19.195 -3.086 2.804 1.00 45.41 117 PRO A O 1
ATOM 847 N N . PRO A 1 118 ? 21.104 -3.864 1.881 1.00 42.59 118 PRO A N 1
ATOM 848 C CA . PRO A 1 118 ? 21.017 -5.166 2.529 1.00 42.59 118 PRO A CA 1
ATOM 849 C C . PRO A 1 118 ? 21.017 -4.934 4.039 1.00 42.59 118 PRO A C 1
ATOM 851 O O . PRO A 1 118 ? 22.007 -4.489 4.617 1.00 42.59 118 PRO A O 1
ATOM 854 N N . SER A 1 119 ? 19.877 -5.156 4.681 1.00 46.03 119 SER A N 1
ATOM 855 C CA . SER A 1 119 ? 19.794 -5.126 6.131 1.00 46.03 119 SER A CA 1
ATOM 856 C C . SER A 1 119 ? 19.246 -6.464 6.590 1.00 46.03 119 SER A C 1
ATOM 858 O O . SER A 1 119 ? 18.060 -6.748 6.462 1.00 46.03 119 SER A O 1
ATOM 860 N N . ASP A 1 120 ? 20.135 -7.279 7.158 1.00 42.06 120 ASP A N 1
ATOM 861 C CA . ASP A 1 120 ? 19.860 -8.562 7.821 1.00 42.06 120 ASP A CA 1
ATOM 862 C C . ASP A 1 120 ? 18.976 -8.428 9.079 1.00 42.06 120 ASP A C 1
ATOM 864 O O . ASP A 1 120 ? 19.027 -9.245 9.995 1.00 42.06 120 ASP A O 1
ATOM 868 N N . ARG A 1 121 ? 18.185 -7.359 9.204 1.00 44.91 121 ARG A N 1
ATOM 869 C CA . ARG A 1 121 ? 17.358 -7.107 10.383 1.00 44.91 121 ARG A CA 1
ATOM 870 C C . ARG A 1 121 ? 15.978 -6.633 9.975 1.00 44.91 121 ARG A C 1
ATOM 872 O O . ARG A 1 121 ? 15.677 -5.442 10.026 1.00 44.91 121 ARG A O 1
ATOM 879 N N . TRP A 1 122 ? 15.119 -7.609 9.701 1.00 48.22 122 TRP A N 1
ATOM 880 C CA . TRP A 1 122 ? 13.695 -7.496 9.993 1.00 48.22 122 TRP A CA 1
ATOM 881 C C . TRP A 1 122 ? 13.556 -7.210 11.496 1.00 48.22 122 TRP A C 1
ATOM 883 O O . TRP A 1 122 ? 13.576 -8.110 12.330 1.00 48.22 122 TRP A O 1
ATOM 893 N N . GLN A 1 123 ? 13.542 -5.931 11.872 1.00 49.69 123 GLN A N 1
ATOM 894 C CA . GLN A 1 123 ? 13.210 -5.523 13.234 1.00 49.69 123 GLN A CA 1
ATOM 895 C C . GLN A 1 123 ? 11.690 -5.580 13.317 1.00 49.69 123 GLN A C 1
ATOM 897 O O . GLN A 1 123 ? 11.037 -4.914 12.519 1.00 49.69 123 GLN A O 1
ATOM 902 N N . GLY A 1 124 ? 11.176 -6.430 14.209 1.00 47.06 124 GLY A N 1
ATOM 903 C CA . GLY A 1 124 ? 9.768 -6.823 14.294 1.00 47.06 124 GLY A CA 1
ATOM 904 C C . GLY A 1 124 ? 8.747 -5.684 14.396 1.00 47.06 124 GLY A C 1
ATOM 905 O O . GLY A 1 124 ? 9.070 -4.497 14.330 1.00 47.06 124 GLY A O 1
ATOM 906 N N . LEU A 1 125 ? 7.487 -6.094 14.542 1.00 48.19 125 LEU A N 1
ATOM 907 C CA . LEU A 1 125 ? 6.298 -5.239 14.530 1.00 48.19 125 LEU A CA 1
ATOM 908 C C . LEU A 1 125 ? 6.460 -3.991 15.410 1.00 48.19 125 LEU A C 1
ATOM 910 O O . LEU A 1 125 ? 7.042 -4.041 16.495 1.00 48.19 125 LEU A O 1
ATOM 914 N N . CYS A 1 126 ? 5.923 -2.862 14.950 1.00 51.78 126 CYS A N 1
ATOM 915 C CA . CYS A 1 126 ? 5.765 -1.705 15.828 1.00 51.78 126 CYS A CA 1
ATOM 916 C C . CYS A 1 126 ? 4.600 -1.940 16.808 1.00 51.78 126 CYS A C 1
ATOM 918 O O . CYS A 1 126 ? 3.771 -2.819 16.584 1.00 51.78 126 CYS A O 1
ATOM 920 N N . GLU A 1 127 ? 4.477 -1.104 17.842 1.00 52.72 127 GLU A N 1
ATOM 921 C CA . GLU A 1 127 ? 3.359 -1.167 18.800 1.00 52.72 127 GLU A CA 1
ATOM 922 C C . GLU A 1 127 ? 1.979 -1.154 18.127 1.00 52.72 127 GLU A C 1
ATOM 924 O O . GLU A 1 127 ? 1.138 -1.986 18.452 1.00 52.72 127 GLU A O 1
ATOM 929 N N . ALA A 1 128 ? 1.761 -0.273 17.143 1.00 55.34 128 ALA A N 1
ATOM 930 C CA . ALA A 1 128 ? 0.487 -0.197 16.423 1.00 55.34 128 ALA A CA 1
ATOM 931 C C . ALA A 1 128 ? 0.190 -1.478 15.623 1.00 55.34 128 ALA A C 1
ATOM 933 O O . ALA A 1 128 ? -0.938 -1.956 15.598 1.00 55.34 128 ALA A O 1
ATOM 934 N N . GLY A 1 129 ? 1.216 -2.076 15.017 1.00 54.03 129 GLY A N 1
ATOM 935 C CA . GLY A 1 129 ? 1.092 -3.328 14.286 1.00 54.03 129 GLY A CA 1
ATOM 936 C C . GLY A 1 129 ? 0.888 -4.533 15.197 1.00 54.03 129 GLY A C 1
ATOM 937 O O . GLY A 1 129 ? 0.156 -5.448 14.831 1.00 54.03 129 GLY A O 1
ATOM 938 N N . ALA A 1 130 ? 1.497 -4.536 16.384 1.00 59.00 130 ALA A N 1
ATOM 939 C CA . ALA A 1 130 ? 1.295 -5.572 17.394 1.00 59.00 130 ALA A CA 1
ATOM 940 C C . ALA A 1 130 ? -0.116 -5.508 18.012 1.00 59.00 130 ALA A C 1
ATOM 942 O O . ALA A 1 130 ? -0.746 -6.547 18.211 1.00 59.00 130 ALA A O 1
ATOM 943 N N . ALA A 1 131 ? -0.641 -4.303 18.260 1.00 60.47 131 ALA A N 1
ATOM 944 C CA . ALA A 1 131 ? -2.015 -4.107 18.721 1.00 60.47 131 ALA A CA 1
ATOM 945 C C . ALA A 1 131 ? -3.032 -4.595 17.673 1.00 60.47 131 ALA A C 1
ATOM 947 O O . ALA A 1 131 ? -3.869 -5.440 17.985 1.00 60.47 131 ALA A O 1
ATOM 948 N N . ALA A 1 132 ? -2.875 -4.171 16.415 1.00 60.00 132 ALA A N 1
ATOM 949 C CA . ALA A 1 132 ? -3.758 -4.573 15.321 1.00 60.00 132 ALA A CA 1
ATOM 950 C C . ALA A 1 132 ? -3.775 -6.095 15.084 1.00 60.00 132 ALA A C 1
ATOM 952 O O . ALA A 1 132 ? -4.846 -6.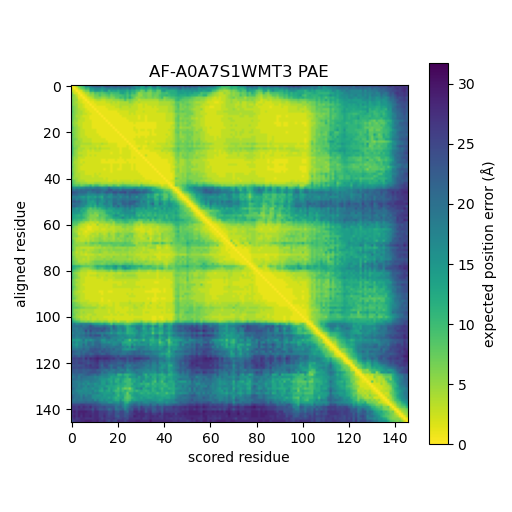677 14.927 1.00 60.00 132 ALA A O 1
ATOM 953 N N . SER A 1 133 ? -2.622 -6.783 15.130 1.00 57.31 133 SER A N 1
ATOM 954 C CA . SER A 1 133 ? -2.620 -8.259 14.993 1.00 57.31 133 SER A CA 1
ATOM 955 C C . SER A 1 133 ? -3.276 -8.972 16.160 1.00 57.31 133 SER A C 1
ATOM 957 O O . SER A 1 133 ? -3.844 -10.046 15.965 1.00 57.31 133 SER A O 1
ATOM 959 N N . THR A 1 134 ? -3.199 -8.405 17.363 1.00 59.69 134 THR A N 1
ATOM 960 C CA . THR A 1 134 ? -3.867 -8.983 18.530 1.00 59.69 134 THR A CA 1
ATOM 961 C C . THR A 1 134 ? -5.385 -8.913 18.357 1.00 59.69 134 THR A C 1
ATOM 963 O O . THR A 1 134 ? -6.067 -9.905 18.600 1.00 59.69 134 THR A O 1
ATOM 966 N N . GLU A 1 135 ? -5.913 -7.790 17.858 1.00 59.97 135 GLU A N 1
ATOM 967 C CA . GLU A 1 135 ? -7.350 -7.624 17.599 1.00 59.97 135 GLU A CA 1
ATOM 968 C C . GLU A 1 135 ? -7.844 -8.480 16.419 1.00 59.97 135 GLU A C 1
ATOM 970 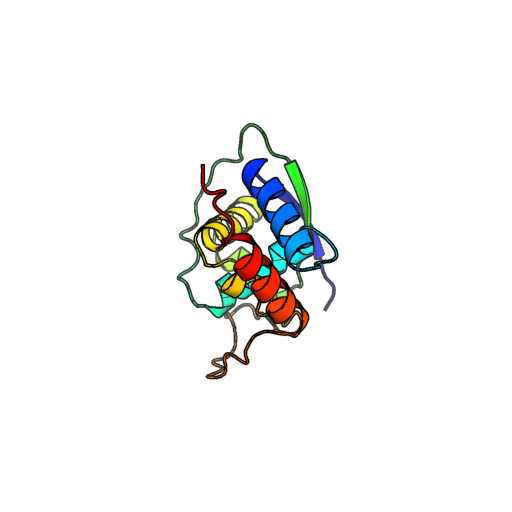O O . GLU A 1 135 ? -8.878 -9.139 16.534 1.00 59.97 135 GLU A O 1
ATOM 975 N N . LEU A 1 136 ? -7.080 -8.567 15.323 1.00 57.69 136 LEU A N 1
ATOM 976 C CA . LEU A 1 136 ? -7.401 -9.458 14.196 1.00 57.69 136 LEU A CA 1
ATOM 977 C C . LEU A 1 136 ? -7.385 -10.942 14.596 1.00 57.69 136 LEU A C 1
ATOM 979 O O . LEU A 1 136 ? -8.262 -11.705 14.189 1.00 57.69 136 LEU A O 1
ATOM 983 N N . SER A 1 137 ? -6.430 -11.353 15.435 1.00 58.06 137 SER A N 1
ATOM 984 C CA . SER A 1 137 ? -6.366 -12.731 15.941 1.00 58.06 137 SER A CA 1
ATOM 985 C C . SER A 1 137 ? -7.511 -13.043 16.911 1.00 58.06 137 SER A C 1
ATOM 987 O O . SER A 1 137 ? -7.997 -14.172 16.938 1.00 58.06 137 SER A O 1
ATOM 989 N N . ALA A 1 138 ? -7.979 -12.053 17.680 1.00 55.38 138 ALA A N 1
ATOM 990 C CA . ALA A 1 138 ? -9.108 -12.206 18.598 1.00 55.38 138 ALA A CA 1
ATOM 991 C C . ALA A 1 138 ? -10.469 -12.296 17.876 1.00 55.38 138 ALA A C 1
ATOM 993 O O . ALA A 1 138 ? -11.382 -12.945 18.376 1.00 55.38 138 ALA A O 1
ATOM 994 N N . GLY A 1 139 ? -10.603 -11.706 16.682 1.00 46.59 139 GLY A N 1
ATOM 995 C CA . GLY A 1 139 ? -11.849 -11.700 15.904 1.00 46.59 139 GLY A CA 1
ATOM 996 C C . GLY A 1 139 ? -12.199 -13.005 15.172 1.00 46.59 139 GLY A C 1
ATOM 997 O O . GLY A 1 139 ? -13.286 -13.104 14.612 1.00 46.59 139 GLY A O 1
ATOM 998 N N . THR A 1 14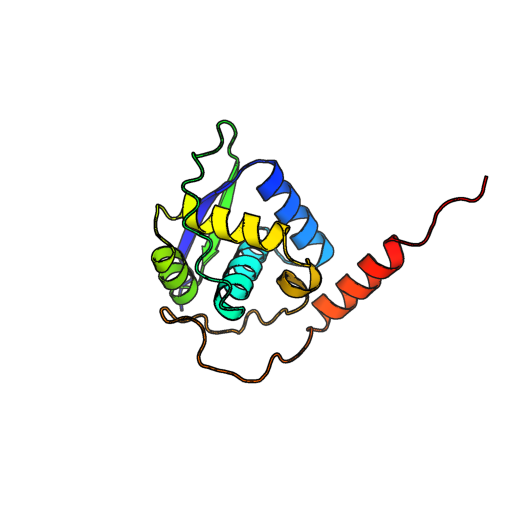0 ? -11.323 -14.017 15.172 1.00 46.03 140 THR A N 1
ATOM 999 C CA . THR A 1 140 ? -11.541 -15.281 14.426 1.00 46.03 140 THR A CA 1
ATOM 1000 C C . THR A 1 140 ? -12.060 -16.426 15.315 1.00 46.03 140 THR A C 1
ATOM 1002 O O . THR A 1 140 ? -12.087 -17.583 14.903 1.00 46.03 140 THR A O 1
ATOM 1005 N N . GLY A 1 141 ? -12.465 -16.125 16.551 1.00 44.75 141 GLY A N 1
ATOM 1006 C CA . GLY A 1 141 ? -12.774 -17.124 17.573 1.00 44.75 141 GLY A CA 1
ATOM 1007 C C . GLY A 1 141 ? -14.157 -16.995 18.198 1.00 44.75 141 GLY A C 1
ATOM 1008 O O . GLY A 1 141 ? -14.243 -17.026 19.416 1.00 44.75 141 GLY A O 1
ATOM 1009 N N . GLU A 1 142 ? -15.233 -16.872 17.420 1.00 40.66 142 GLU A N 1
ATOM 1010 C CA . GLU A 1 142 ? -16.573 -17.132 17.967 1.00 40.66 142 GLU A CA 1
ATOM 1011 C C . GLU A 1 142 ? -17.498 -17.712 16.888 1.00 40.66 142 GLU A C 1
ATOM 1013 O O . GLU A 1 142 ? -18.174 -17.005 16.144 1.00 40.66 142 GLU A O 1
ATOM 1018 N N . ALA A 1 143 ? -17.487 -19.041 16.769 1.00 44.78 143 ALA A N 1
ATOM 1019 C CA . ALA A 1 143 ? -18.606 -19.768 16.189 1.00 44.78 143 ALA A CA 1
ATOM 1020 C C . ALA A 1 143 ? -19.664 -19.918 17.297 1.00 44.78 143 ALA A C 1
ATOM 1022 O O . ALA A 1 143 ? -19.340 -20.495 18.339 1.00 44.78 143 ALA A O 1
ATOM 1023 N N . PRO A 1 144 ? -20.896 -19.405 17.131 1.00 53.25 144 PRO A N 1
ATOM 1024 C CA . PRO A 1 144 ? -21.965 -19.692 18.072 1.00 53.25 144 PRO A CA 1
ATOM 1025 C C . PRO A 1 144 ? -22.362 -21.165 17.936 1.00 53.25 144 PRO A C 1
ATOM 1027 O O . PRO A 1 144 ? -22.765 -21.623 16.868 1.00 53.25 144 PRO A O 1
ATOM 1030 N N . ASP A 1 145 ? -22.214 -21.894 19.037 1.00 54.91 145 ASP A N 1
ATOM 1031 C CA . ASP A 1 145 ? -22.742 -23.239 19.240 1.00 54.91 145 ASP A CA 1
ATOM 1032 C C . ASP A 1 145 ? -24.280 -23.175 19.160 1.00 54.91 145 ASP A C 1
ATOM 1034 O O . ASP A 1 145 ? -24.920 -22.436 19.918 1.00 54.91 145 ASP A O 1
ATOM 1038 N N . SER A 1 146 ? -24.883 -23.875 18.197 1.00 55.12 146 SER A N 1
ATOM 1039 C CA . SER A 1 146 ? -26.327 -24.159 18.129 1.00 55.12 146 SER A CA 1
ATOM 1040 C C . SER A 1 146 ? -26.588 -25.413 17.306 1.00 55.12 146 SER A C 1
ATOM 1042 O O . SER A 1 146 ? -26.045 -25.502 16.182 1.00 55.12 146 SER A O 1
#

Mean predicted aligned error: 10.94 Å

Nearest PDB structures (foldseek):
  7en1-assembly1_A  TM=6.437E-01  e=1.468E+00  Pseudomonas aeruginosa PAO1
  6p1j-assembly1_A  TM=3.034E-01  e=1.170E+00  Eleftheria terrae
  6n8e-assembly1_A  TM=3.387E-01  e=1.644E+00  Burkholderia diffusa
  3fp0-assembly1_A  TM=2.749E-01  e=1.740E+00  Fusarium sporotrichioides
  3fot-assembly1_A  TM=2.673E-01  e=2.898E+00  Fusarium sporotrichioides

Radius of gyration: 15.63 Å; Cα contacts (8 Å, |Δi|>4): 212; chains: 1; bounding box: 47×40×37 Å

Organism: Alexandrium catenella (NCBI:txid2925)

Sequence (146 aa):
ADKESFAVRLAPAEARWLREQAAAYGLPDVGKAVRCCVNFAAQRGSARPPALSLAAPEEAEEVAVALAGGQEAWVKTCGGDLDSAVRGVIVACMEADAQEVFGVVRCKTNTSEAGPPPSDRWQGLCEAGAAASTELSAGTGEAPDS

Secondary structure (DSSP, 8-state):
-PEEEEEEEE-HHHHHHHHHHHHHTT-S-HHHHHHHHHHHHHHH-------------SS-EEEEEEEEHHHHHHHHTT-S-HHHHHHHHHHHHHSS-HHHHHSS--TT----TT------------HHHHHHHHHHHHTT--PPP-

pLDDT: mean 71.86, std 16.55, range [40.66, 94.12]

Solvent-accessible surface area (backbone atoms only — not comparable to full-atom values): 8256 Å² total; per-residue (Å²): 127,71,57,55,72,48,74,34,65,31,40,62,68,59,53,50,50,34,45,53,52,11,60,61,47,72,44,95,39,49,30,54,37,52,51,31,27,50,50,36,47,47,63,68,62,54,68,63,50,71,55,40,83,54,70,79,51,95,63,55,44,78,42,67,31,61,40,42,58,32,48,48,48,32,45,61,70,35,37,82,54,72,40,32,25,52,48,29,36,45,55,57,43,71,76,42,60,58,57,68,39,56,11,48,59,56,96,78,65,75,45,34,62,85,37,52,76,94,64,101,62,88,69,71,59,28,72,57,21,52,52,30,49,51,53,58,63,60,70,75,73,77,81,84,88,127

Foldseek 3Di:
DFWDKDWAWADPVLQVVLVVLCVLLVNPFSLVLLQLLLLLCLAVPVPLLQLPVPPRPPDTDIDIHTHDPQSQLQLVVSDDDSNSSSRSSSVVCVVDDSLSSRQQDDPPQPNHNVRGDDDPDPPGGDPSSVVSVVVVVVVVPDDDDD